Protein AF-A0A2U3LLC7-F1 (afdb_monomer)

Radius of gyration: 14.74 Å; Cα contacts (8 Å, |Δi|>4): 140; chains: 1; bounding box: 32×37×36 Å

Solvent-accessible surface area (backbone atoms only — not comparable to full-atom values): 6829 Å² total; per-residue (Å²): 110,69,70,46,45,78,71,70,49,85,59,72,46,78,38,70,56,60,70,92,51,46,66,63,49,56,49,52,42,61,77,65,76,51,80,86,52,60,76,45,57,43,78,78,50,56,59,27,59,53,49,54,76,74,41,63,68,94,74,55,81,52,50,77,50,68,51,66,69,48,49,50,37,29,50,66,64,38,76,86,54,47,36,39,24,54,74,41,85,89,34,71,85,58,83,74,58,46,76,41,72,83,81,78,77,72,83,83,126

Mean predicted aligned error: 4.76 Å

Structure (mmCIF, N/CA/C/O backbone):
data_AF-A0A2U3LLC7-F1
#
_entry.id   AF-A0A2U3LLC7-F1
#
loop_
_atom_site.group_PDB
_atom_site.id
_atom_site.type_symbol
_atom_site.label_atom_id
_atom_site.label_alt_id
_atom_site.label_comp_id
_atom_site.label_asym_id
_atom_site.label_entity_id
_atom_site.label_seq_id
_atom_site.pdbx_PDB_ins_code
_atom_site.Cartn_x
_atom_site.Cartn_y
_atom_site.Cartn_z
_atom_site.occupancy
_atom_site.B_iso_or_equiv
_atom_site.auth_seq_id
_atom_site.auth_comp_id
_atom_site.auth_asym_id
_atom_site.auth_atom_id
_atom_site.pdbx_PDB_model_num
ATOM 1 N N . MET A 1 1 ? 1.430 -11.655 8.340 1.00 79.44 1 MET A N 1
ATOM 2 C CA . MET A 1 1 ? 0.598 -11.845 7.130 1.00 79.44 1 MET A CA 1
ATOM 3 C C . MET A 1 1 ? -0.279 -13.092 7.211 1.00 79.44 1 MET A C 1
ATOM 5 O O . MET A 1 1 ? -1.480 -12.899 7.216 1.00 79.44 1 MET A O 1
ATOM 9 N N . LYS A 1 2 ? 0.252 -14.320 7.374 1.00 84.75 2 LYS A N 1
ATOM 10 C CA . LYS A 1 2 ? -0.566 -15.559 7.493 1.00 84.75 2 LYS A CA 1
ATOM 11 C C . LYS A 1 2 ? -1.712 -15.450 8.518 1.00 84.75 2 LYS A C 1
ATOM 13 O O . LYS A 1 2 ? -2.866 -15.579 8.148 1.00 84.75 2 LYS A O 1
ATOM 18 N N . ARG A 1 3 ? -1.404 -14.991 9.739 1.00 87.25 3 ARG A N 1
ATOM 19 C CA . ARG A 1 3 ? -2.407 -14.713 10.786 1.00 87.25 3 ARG A CA 1
ATOM 20 C C . ARG A 1 3 ? -3.554 -13.781 10.357 1.00 87.25 3 ARG A C 1
ATOM 22 O O . ARG A 1 3 ? -4.656 -13.945 10.854 1.00 87.25 3 ARG A O 1
ATOM 29 N N . LEU A 1 4 ? -3.309 -12.791 9.490 1.00 88.69 4 LEU A N 1
ATOM 30 C CA . LEU A 1 4 ? -4.376 -11.895 9.013 1.00 88.69 4 LEU A CA 1
ATOM 31 C C . LEU A 1 4 ? -5.325 -12.649 8.074 1.00 88.69 4 LEU A C 1
ATOM 33 O O . LEU A 1 4 ? -6.536 -12.499 8.171 1.00 88.69 4 LEU A O 1
ATOM 37 N N . VAL A 1 5 ? -4.783 -13.515 7.221 1.00 90.50 5 VAL A N 1
ATOM 38 C CA . VAL A 1 5 ? -5.597 -14.377 6.354 1.00 90.50 5 VAL A CA 1
ATOM 39 C C . VAL A 1 5 ? -6.427 -15.351 7.185 1.00 90.50 5 VAL A C 1
ATOM 41 O O . VAL A 1 5 ? -7.624 -15.471 6.951 1.00 90.50 5 VAL A O 1
ATOM 44 N N . ASP A 1 6 ? -5.839 -15.954 8.221 1.00 91.19 6 ASP A N 1
ATOM 45 C CA . ASP A 1 6 ? -6.557 -16.851 9.143 1.00 91.19 6 ASP A CA 1
ATOM 46 C C . ASP A 1 6 ? -7.687 -16.134 9.908 1.00 91.19 6 ASP A C 1
ATOM 48 O O . ASP A 1 6 ? -8.647 -16.758 10.350 1.00 91.19 6 ASP A O 1
ATOM 52 N N . GLN A 1 7 ? -7.587 -14.810 10.056 1.00 93.06 7 GLN A N 1
ATOM 53 C CA . GLN A 1 7 ? -8.620 -13.949 10.640 1.00 93.06 7 GLN A CA 1
ATOM 54 C C . GLN A 1 7 ? -9.689 -13.503 9.626 1.00 93.06 7 GLN A C 1
ATOM 56 O O . GLN A 1 7 ? -10.596 -12.761 9.996 1.00 93.06 7 GLN A O 1
ATOM 61 N N . GLY A 1 8 ? -9.603 -13.945 8.368 1.00 94.06 8 GLY A N 1
ATOM 62 C CA . GLY A 1 8 ? -10.565 -13.639 7.309 1.00 94.06 8 GLY A CA 1
ATOM 63 C C . GLY A 1 8 ? -10.240 -12.394 6.481 1.00 94.06 8 GLY A C 1
ATOM 64 O O . GLY A 1 8 ? -11.055 -11.993 5.651 1.00 94.06 8 GLY A O 1
ATOM 65 N N . TYR A 1 9 ? -9.069 -11.775 6.663 1.00 94.06 9 TYR A N 1
ATOM 66 C CA . TYR A 1 9 ? -8.660 -10.646 5.826 1.00 94.06 9 TYR A CA 1
ATOM 67 C C . TYR A 1 9 ? -8.184 -11.116 4.447 1.00 94.06 9 TYR A C 1
ATOM 69 O O . TYR A 1 9 ? -7.404 -12.060 4.324 1.00 94.06 9 TYR A O 1
ATOM 77 N N . SER A 1 10 ? -8.594 -10.389 3.407 1.00 93.69 10 SER A N 1
ATOM 78 C CA . SER A 1 10 ? -8.015 -10.515 2.066 1.00 93.69 10 SER A CA 1
ATOM 79 C C . SER A 1 10 ? -6.761 -9.649 1.949 1.00 93.69 10 SER A C 1
ATOM 81 O O . SER A 1 10 ? -6.730 -8.528 2.455 1.00 93.69 10 SER A O 1
ATOM 83 N N . LEU A 1 11 ? -5.726 -10.158 1.280 1.00 94.50 11 LEU A N 1
ATOM 84 C CA . LEU A 1 11 ? -4.477 -9.431 1.045 1.00 94.50 11 LEU A CA 1
ATOM 85 C C . LEU A 1 11 ? -4.386 -8.975 -0.410 1.00 94.50 11 LEU A C 1
ATOM 87 O O . LEU A 1 11 ? -4.656 -9.748 -1.325 1.00 94.50 11 LEU A O 1
ATOM 91 N N . VAL A 1 12 ? -3.947 -7.733 -0.609 1.00 96.00 12 VAL A N 1
ATOM 92 C CA . VAL A 1 12 ? -3.633 -7.147 -1.917 1.00 96.00 12 VAL A CA 1
ATOM 93 C C . VAL A 1 12 ? -2.206 -6.612 -1.847 1.00 96.00 12 VAL A C 1
ATOM 95 O O . VAL A 1 12 ? -1.861 -5.869 -0.930 1.00 96.00 12 VAL A O 1
ATOM 98 N N . TYR A 1 13 ? -1.366 -6.990 -2.805 1.00 96.88 13 TYR A N 1
ATOM 99 C CA . TYR A 1 13 ? -0.006 -6.477 -2.928 1.00 96.88 13 TYR A CA 1
ATOM 100 C C . TYR A 1 13 ? -0.010 -5.247 -3.837 1.00 96.88 13 TYR A C 1
ATOM 102 O O . TYR A 1 13 ? -0.326 -5.369 -5.016 1.00 96.88 13 TYR A O 1
ATOM 110 N N . LEU A 1 14 ? 0.363 -4.073 -3.321 1.00 97.19 14 LEU A N 1
ATOM 111 C CA . LEU A 1 14 ? 0.509 -2.846 -4.115 1.00 97.19 14 LEU A CA 1
ATOM 112 C C . LEU A 1 14 ? 1.992 -2.499 -4.280 1.00 97.19 14 LEU A C 1
ATOM 114 O O . LEU A 1 14 ? 2.723 -2.362 -3.295 1.00 97.19 14 LEU A O 1
ATOM 118 N N . THR A 1 15 ? 2.446 -2.326 -5.521 1.00 96.75 15 THR A N 1
ATOM 119 C CA . THR A 1 15 ? 3.857 -2.062 -5.829 1.00 96.75 15 THR A CA 1
ATOM 120 C C . THR A 1 15 ? 4.039 -0.936 -6.839 1.00 96.75 15 THR A C 1
ATOM 122 O O . THR A 1 15 ? 3.319 -0.860 -7.827 1.00 96.75 15 THR A O 1
ATOM 125 N N . ALA A 1 16 ? 5.045 -0.085 -6.623 1.00 96.06 16 ALA A N 1
ATOM 126 C CA . ALA A 1 16 ? 5.463 0.927 -7.596 1.00 96.06 16 ALA A CA 1
ATOM 127 C C . ALA A 1 16 ? 6.331 0.344 -8.728 1.00 96.06 16 ALA A C 1
ATOM 129 O O . ALA A 1 16 ? 6.687 1.049 -9.670 1.00 96.06 16 ALA A O 1
ATOM 130 N N . ARG A 1 17 ? 6.701 -0.942 -8.641 1.00 95.50 17 ARG A N 1
ATOM 131 C CA . ARG A 1 17 ? 7.478 -1.615 -9.686 1.00 95.50 17 ARG A CA 1
ATOM 132 C C . ARG A 1 17 ? 6.695 -1.636 -11.004 1.00 95.50 17 ARG A C 1
ATOM 134 O O . ARG A 1 17 ? 5.477 -1.808 -10.971 1.00 95.50 17 ARG A O 1
ATOM 141 N N . PRO A 1 18 ? 7.367 -1.529 -12.161 1.00 95.56 18 PRO A N 1
ATOM 142 C CA . PRO A 1 18 ? 6.687 -1.559 -13.451 1.00 95.56 18 PRO A CA 1
ATOM 143 C C . PRO A 1 18 ? 6.011 -2.912 -13.699 1.00 95.56 18 PRO A C 1
ATOM 145 O O . PRO A 1 18 ? 6.467 -3.948 -13.216 1.00 95.56 18 PRO A O 1
ATOM 148 N N . GLU A 1 19 ? 4.943 -2.910 -14.491 1.00 95.88 19 GLU A N 1
ATOM 149 C CA . GLU A 1 19 ? 4.20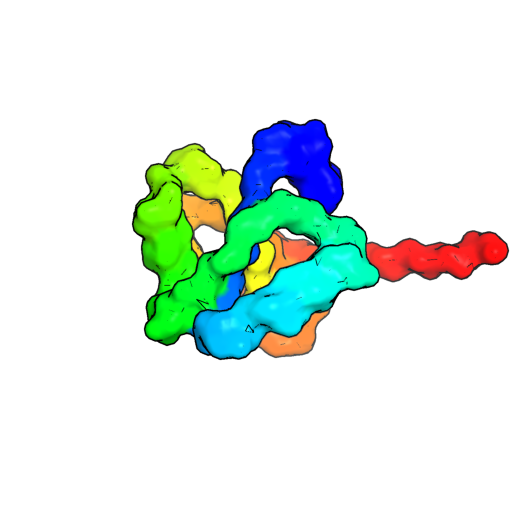0 -4.120 -14.878 1.00 95.88 19 GLU A CA 1
ATOM 150 C C . GLU A 1 19 ? 5.101 -5.191 -15.526 1.00 95.88 19 GLU A C 1
ATOM 152 O O . GLU A 1 19 ? 4.879 -6.389 -15.360 1.00 95.88 19 GLU A O 1
ATOM 157 N N . SER A 1 20 ? 6.181 -4.775 -16.199 1.00 96.56 20 SER A N 1
ATOM 158 C CA . SER A 1 20 ? 7.146 -5.672 -16.849 1.00 96.56 20 SER A CA 1
ATOM 159 C C . SER A 1 20 ? 7.836 -6.659 -15.902 1.00 96.56 20 SER A C 1
ATOM 161 O O . SER A 1 20 ? 8.348 -7.674 -16.365 1.00 96.56 20 SER A O 1
ATOM 163 N N . VAL A 1 21 ? 7.843 -6.407 -14.586 1.00 96.31 21 VAL A N 1
ATOM 164 C CA . VAL A 1 21 ? 8.409 -7.328 -13.582 1.00 96.31 21 VAL A CA 1
ATOM 165 C C . VAL A 1 21 ? 7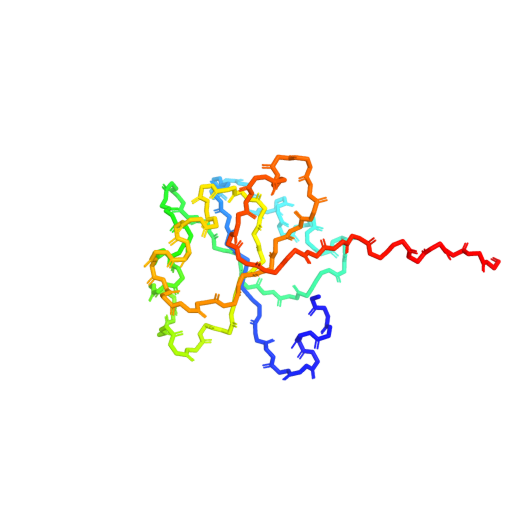.344 -8.141 -12.840 1.00 96.31 21 VAL A C 1
ATOM 167 O O . VAL A 1 21 ? 7.618 -8.703 -11.774 1.00 96.31 21 VAL A O 1
ATOM 170 N N . ARG A 1 22 ? 6.117 -8.213 -13.365 1.00 95.69 22 ARG A N 1
ATOM 171 C CA . ARG A 1 22 ? 5.030 -8.992 -12.762 1.00 95.69 22 ARG A CA 1
ATOM 172 C C . ARG A 1 22 ? 5.414 -10.452 -12.547 1.00 95.69 22 ARG A C 1
ATOM 174 O O . ARG A 1 22 ? 5.253 -10.957 -11.439 1.00 95.69 22 ARG A O 1
ATOM 181 N N . GLU A 1 23 ? 5.914 -11.128 -13.579 1.00 96.44 23 GLU A N 1
ATOM 182 C CA . GLU A 1 23 ? 6.163 -12.575 -13.526 1.00 96.44 23 GLU A CA 1
ATOM 183 C C . GLU A 1 23 ? 7.196 -12.935 -12.455 1.00 96.44 23 GLU A C 1
ATOM 185 O O . GLU A 1 23 ? 6.916 -13.764 -11.589 1.00 96.44 23 GLU A O 1
ATOM 190 N N . VAL A 1 24 ? 8.329 -12.223 -12.429 1.00 96.19 24 VAL A N 1
ATOM 191 C CA . VAL A 1 24 ? 9.364 -12.408 -11.399 1.00 96.19 24 VAL A CA 1
ATOM 192 C C . VAL A 1 24 ? 8.855 -12.053 -9.997 1.00 96.19 24 VAL A C 1
ATOM 194 O O . VAL A 1 24 ? 9.223 -12.699 -9.019 1.00 96.19 24 VAL A O 1
ATOM 197 N N . THR A 1 25 ? 7.955 -11.072 -9.870 1.00 95.19 25 THR A N 1
ATOM 198 C CA . THR A 1 25 ? 7.329 -10.736 -8.580 1.00 95.19 25 THR A CA 1
ATOM 199 C C . THR A 1 25 ? 6.436 -11.880 -8.095 1.00 95.19 25 THR A C 1
ATOM 201 O O . THR A 1 25 ? 6.528 -12.284 -6.937 1.00 95.19 25 THR A O 1
ATOM 204 N N . LEU A 1 26 ? 5.606 -12.447 -8.976 1.00 94.44 26 LEU A N 1
ATOM 205 C CA . LEU A 1 26 ? 4.733 -13.581 -8.658 1.00 94.44 26 LEU A CA 1
ATOM 206 C C . LEU A 1 26 ? 5.519 -14.859 -8.349 1.00 94.44 26 LEU A C 1
ATOM 208 O O . LEU A 1 26 ? 5.102 -15.653 -7.509 1.00 94.44 26 LEU A O 1
ATOM 212 N N . GLU A 1 27 ? 6.636 -15.095 -9.032 1.00 94.62 27 GLU A N 1
ATOM 213 C CA . GLU A 1 27 ? 7.557 -16.187 -8.711 1.00 94.62 27 GLU A CA 1
ATOM 214 C C . GLU A 1 27 ? 8.180 -16.004 -7.325 1.00 94.62 27 GLU A C 1
ATOM 216 O O . GLU A 1 27 ? 8.113 -16.915 -6.500 1.00 94.62 27 GLU A O 1
ATOM 221 N N . TRP A 1 28 ? 8.696 -14.809 -7.028 1.00 95.44 28 TRP A N 1
ATOM 222 C CA . TRP A 1 28 ? 9.305 -14.515 -5.734 1.00 95.44 28 TRP A CA 1
ATOM 223 C C . TRP A 1 28 ? 8.316 -14.682 -4.572 1.00 95.44 28 TRP A C 1
ATOM 225 O O . TRP A 1 28 ? 8.662 -15.305 -3.570 1.00 95.44 28 TRP A O 1
ATOM 235 N N . LEU A 1 29 ? 7.074 -14.192 -4.714 1.00 93.62 29 LEU A N 1
ATOM 236 C CA . LEU A 1 29 ? 6.024 -14.353 -3.697 1.00 93.62 29 LEU A CA 1
ATOM 237 C C . LEU A 1 29 ? 5.721 -15.834 -3.419 1.00 93.62 29 LEU A C 1
ATOM 239 O O . LEU A 1 29 ? 5.629 -16.232 -2.257 1.00 93.62 29 LEU A O 1
ATOM 243 N N . ARG A 1 30 ? 5.609 -16.651 -4.478 1.00 91.62 30 ARG A N 1
ATOM 244 C CA . ARG A 1 30 ? 5.373 -18.100 -4.366 1.00 91.62 30 ARG A CA 1
ATOM 245 C C . ARG A 1 30 ? 6.534 -18.820 -3.687 1.00 91.62 30 ARG A C 1
ATOM 247 O O . ARG A 1 30 ? 6.295 -19.669 -2.840 1.00 91.62 30 ARG A O 1
ATOM 254 N N . ALA A 1 31 ? 7.772 -18.462 -4.021 1.00 94.94 31 ALA A N 1
ATOM 255 C CA . ALA A 1 31 ? 8.967 -19.091 -3.459 1.00 94.94 31 ALA A CA 1
ATOM 256 C C . ALA A 1 31 ? 9.169 -18.826 -1.952 1.00 94.94 31 ALA A C 1
ATOM 258 O O . ALA A 1 31 ? 9.942 -19.534 -1.316 1.00 94.94 31 ALA A O 1
ATOM 259 N N . HIS A 1 32 ? 8.494 -17.820 -1.381 1.00 92.88 32 HIS A N 1
ATOM 260 C CA . HIS A 1 32 ? 8.636 -17.419 0.027 1.00 92.88 32 HIS A CA 1
ATOM 261 C C . HIS A 1 32 ? 7.402 -17.742 0.887 1.00 92.88 32 HIS A C 1
ATOM 263 O O . HIS A 1 32 ? 7.248 -17.176 1.972 1.00 92.88 32 HIS A O 1
ATOM 269 N N . ASP A 1 33 ? 6.506 -18.617 0.415 1.00 87.94 33 ASP A N 1
ATOM 270 C CA . ASP A 1 33 ? 5.279 -19.024 1.120 1.00 87.94 33 ASP A CA 1
ATOM 271 C C . ASP A 1 33 ? 4.443 -17.840 1.637 1.00 87.94 33 ASP A C 1
ATOM 273 O O . ASP A 1 33 ? 3.843 -17.882 2.725 1.00 87.94 33 ASP A O 1
ATOM 277 N N . LEU A 1 34 ? 4.436 -16.747 0.871 1.00 90.81 34 LEU A N 1
ATOM 278 C CA . LEU A 1 34 ? 3.602 -15.593 1.158 1.00 90.81 34 LEU A CA 1
ATOM 279 C C . LEU A 1 34 ? 2.159 -15.885 0.730 1.00 90.81 34 LEU A C 1
ATOM 281 O O . LEU A 1 34 ? 1.945 -16.609 -0.244 1.00 90.81 34 LEU A O 1
ATOM 285 N N . PRO A 1 35 ? 1.153 -15.362 1.455 1.00 90.50 35 PRO A N 1
ATOM 286 C CA . PRO A 1 35 ? -0.234 -15.610 1.095 1.00 90.50 35 PRO A CA 1
ATOM 287 C C . PRO A 1 35 ? -0.562 -15.195 -0.340 1.00 90.50 35 PRO A C 1
ATOM 289 O O . PRO A 1 35 ? -0.064 -14.194 -0.844 1.00 90.50 35 PRO A O 1
ATOM 292 N N . VAL A 1 36 ? -1.446 -15.947 -0.987 1.00 87.69 36 VAL A N 1
ATOM 293 C CA . VAL A 1 36 ? -1.909 -15.601 -2.332 1.00 87.69 36 VAL A CA 1
ATOM 294 C C . VAL A 1 36 ? -2.769 -14.340 -2.268 1.00 87.69 36 VAL A C 1
ATOM 296 O O . VAL A 1 36 ? -3.663 -14.226 -1.432 1.00 87.69 36 VAL A O 1
ATOM 299 N N . GLY A 1 37 ? -2.512 -13.409 -3.182 1.00 91.50 37 GLY A N 1
ATOM 300 C CA . GLY A 1 37 ? -3.300 -12.199 -3.363 1.00 91.50 37 GLY A CA 1
ATOM 301 C C . GLY A 1 37 ? -2.981 -11.535 -4.704 1.00 91.50 37 GLY A C 1
ATOM 302 O O . GLY A 1 37 ? -1.926 -11.808 -5.286 1.00 91.50 37 GLY A O 1
ATOM 303 N N . PRO A 1 38 ? -3.876 -10.682 -5.227 1.00 94.94 38 PRO A N 1
ATOM 304 C CA . PRO A 1 38 ? -3.597 -9.899 -6.424 1.00 94.94 38 PRO A CA 1
ATOM 305 C C . PRO A 1 38 ? -2.381 -8.986 -6.221 1.00 94.94 38 PRO A C 1
ATOM 307 O O . PRO A 1 38 ? -2.192 -8.411 -5.149 1.00 94.94 38 PRO A O 1
ATOM 310 N N . VAL A 1 39 ? -1.577 -8.836 -7.277 1.00 96.88 39 VAL A N 1
ATOM 311 C CA . VAL A 1 39 ? -0.455 -7.888 -7.335 1.00 96.88 39 VAL A CA 1
ATOM 312 C C . VAL A 1 39 ? -0.830 -6.743 -8.265 1.00 96.88 39 VAL A C 1
ATOM 314 O O . VAL A 1 39 ? -0.973 -6.938 -9.473 1.00 96.88 39 VAL A O 1
ATOM 317 N N . ILE A 1 40 ? -0.990 -5.552 -7.707 1.00 97.25 40 ILE A N 1
ATOM 318 C CA . ILE A 1 40 ? -1.371 -4.335 -8.415 1.00 97.25 40 ILE A CA 1
ATOM 319 C C . ILE A 1 40 ? -0.136 -3.448 -8.559 1.00 97.25 40 ILE A C 1
ATOM 321 O O . ILE A 1 40 ? 0.515 -3.094 -7.573 1.00 97.25 40 ILE A O 1
ATOM 325 N N . HIS A 1 41 ? 0.190 -3.098 -9.799 1.00 97.06 41 HIS A N 1
ATOM 326 C CA . HIS A 1 41 ? 1.291 -2.200 -10.124 1.00 97.06 41 HIS A CA 1
ATOM 327 C C . HIS A 1 41 ? 0.737 -0.779 -10.244 1.00 97.06 41 HIS A C 1
ATOM 329 O O . HIS A 1 41 ? -0.195 -0.539 -11.012 1.00 97.06 41 HIS A O 1
ATOM 335 N N . THR A 1 42 ? 1.270 0.169 -9.471 1.00 95.62 42 THR A N 1
ATOM 336 C CA . THR A 1 42 ? 0.669 1.508 -9.357 1.00 95.62 42 THR A CA 1
ATOM 337 C C . THR A 1 42 ? 0.962 2.422 -10.541 1.00 95.62 42 THR A C 1
ATOM 339 O O . THR A 1 42 ? 0.308 3.454 -10.683 1.00 95.62 42 THR A O 1
ATOM 342 N N . ASN A 1 43 ? 1.934 2.063 -11.388 1.00 90.44 43 ASN A N 1
ATOM 343 C CA . ASN A 1 43 ? 2.357 2.848 -12.551 1.00 90.44 43 ASN A CA 1
ATOM 344 C C . ASN A 1 43 ? 2.663 4.319 -12.205 1.00 90.44 43 ASN A C 1
ATOM 346 O O . ASN A 1 43 ? 2.319 5.230 -12.952 1.00 90.44 43 ASN A O 1
ATOM 350 N N . GLY A 1 44 ? 3.301 4.544 -11.050 1.00 90.56 44 GLY A N 1
ATOM 351 C CA . GLY A 1 44 ? 3.724 5.869 -10.584 1.00 90.56 44 GLY A CA 1
ATOM 352 C C . GLY A 1 44 ? 2.703 6.618 -9.725 1.00 90.56 44 GLY A C 1
ATOM 353 O O . GLY A 1 44 ? 3.020 7.696 -9.232 1.00 90.56 44 GLY A O 1
ATOM 354 N N . ARG A 1 45 ? 1.507 6.060 -9.507 1.00 94.81 45 ARG A N 1
ATOM 355 C CA . ARG A 1 45 ? 0.530 6.610 -8.555 1.00 94.81 45 ARG A CA 1
ATOM 356 C C . ARG A 1 45 ? 0.884 6.240 -7.113 1.00 94.81 45 ARG A C 1
ATOM 358 O O . ARG A 1 45 ? 1.445 5.166 -6.874 1.00 94.81 45 ARG A O 1
ATOM 365 N N . LEU A 1 46 ? 0.494 7.101 -6.171 1.00 96.50 46 LEU A N 1
ATOM 366 C CA . LEU A 1 46 ? 0.561 6.818 -4.736 1.00 96.50 46 LEU A CA 1
ATOM 367 C C . LEU A 1 46 ? -0.324 5.619 -4.388 1.00 96.50 46 LEU A C 1
ATOM 369 O O . LEU A 1 46 ? -1.452 5.493 -4.875 1.00 96.50 46 LEU A O 1
ATOM 373 N N . LYS A 1 47 ? 0.163 4.737 -3.515 1.00 97.75 47 LYS A N 1
ATOM 374 C CA . LYS A 1 47 ? -0.566 3.517 -3.152 1.00 97.75 47 LYS A CA 1
ATOM 375 C C . LYS A 1 47 ? -1.837 3.806 -2.355 1.00 97.75 47 LYS A C 1
ATOM 377 O O . LYS A 1 47 ? -2.813 3.082 -2.522 1.00 97.75 47 LYS A O 1
ATOM 382 N N . GLY A 1 48 ? -1.846 4.865 -1.540 1.00 96.38 48 GLY A N 1
ATOM 383 C CA . GLY A 1 48 ? -3.031 5.299 -0.790 1.00 96.38 48 GLY A CA 1
ATOM 384 C C . GLY A 1 48 ? -4.219 5.629 -1.694 1.00 96.38 48 GLY A C 1
ATOM 385 O O . GLY A 1 48 ? -5.318 5.132 -1.470 1.00 96.38 48 GLY A O 1
ATOM 386 N N . GLU A 1 49 ? -3.980 6.390 -2.763 1.00 96.06 49 GLU A N 1
ATOM 387 C CA . GLU A 1 49 ? -4.997 6.695 -3.776 1.00 96.06 49 GLU A CA 1
ATOM 388 C C . GLU A 1 49 ? -5.425 5.437 -4.538 1.00 96.06 49 GLU A C 1
ATOM 390 O O . GLU A 1 49 ? -6.613 5.191 -4.718 1.00 96.06 49 GLU A O 1
ATOM 395 N N . MET A 1 50 ? -4.460 4.606 -4.950 1.00 96.75 50 MET A N 1
ATOM 396 C CA . MET A 1 50 ? -4.750 3.355 -5.656 1.00 96.75 50 MET A CA 1
ATOM 397 C C . MET A 1 50 ? -5.614 2.406 -4.812 1.00 96.75 50 MET A C 1
ATOM 399 O O . MET A 1 50 ? -6.468 1.711 -5.350 1.00 96.75 50 MET A O 1
ATOM 403 N N . ALA A 1 51 ? -5.419 2.368 -3.493 1.00 96.44 51 ALA A N 1
ATOM 404 C CA . ALA A 1 51 ? -6.210 1.519 -2.610 1.00 96.44 51 ALA A CA 1
ATOM 405 C C . ALA A 1 51 ? -7.702 1.902 -2.610 1.00 96.44 51 ALA A C 1
ATOM 407 O O . ALA A 1 51 ? -8.549 1.009 -2.596 1.00 96.44 51 ALA A O 1
ATOM 408 N N . LEU A 1 52 ? -8.017 3.199 -2.696 1.00 96.19 52 LEU A N 1
ATOM 409 C CA . LEU A 1 52 ? -9.394 3.702 -2.771 1.00 96.19 52 LEU A CA 1
ATOM 410 C C . LEU A 1 52 ? -10.089 3.379 -4.101 1.00 96.19 52 LEU A C 1
ATOM 412 O O . LEU A 1 52 ? -11.308 3.224 -4.126 1.00 96.19 52 LEU A O 1
ATOM 416 N N . ASP A 1 53 ? -9.332 3.230 -5.190 1.00 95.06 53 ASP A N 1
ATOM 417 C CA . ASP A 1 53 ? -9.883 2.789 -6.480 1.00 95.06 53 ASP A CA 1
ATOM 418 C C . ASP A 1 53 ? -10.235 1.293 -6.481 1.00 95.06 53 ASP A C 1
ATOM 420 O O . ASP A 1 53 ? -11.090 0.847 -7.249 1.00 95.06 53 ASP A O 1
ATOM 424 N N . LEU A 1 54 ? -9.561 0.499 -5.643 1.00 93.31 54 LEU A N 1
ATOM 425 C CA . LEU A 1 54 ? -9.760 -0.949 -5.567 1.00 93.31 54 LEU A CA 1
ATOM 426 C C . LEU A 1 54 ? -10.950 -1.325 -4.683 1.00 93.31 54 LEU A C 1
ATOM 428 O O . LEU A 1 54 ? -11.629 -2.315 -4.960 1.00 93.31 54 LEU A O 1
ATOM 432 N N . VAL A 1 55 ? -11.179 -0.583 -3.598 1.00 94.06 55 VAL A N 1
ATOM 433 C CA . VAL A 1 55 ? -12.236 -0.879 -2.629 1.00 94.06 55 VAL A CA 1
ATOM 434 C C . VAL A 1 55 ? -12.610 0.365 -1.817 1.00 94.06 55 VAL A C 1
ATOM 436 O O . VAL A 1 55 ? -11.798 1.263 -1.613 1.00 94.06 55 VAL A O 1
ATOM 439 N N . HIS A 1 56 ? -13.846 0.407 -1.312 1.00 94.06 56 HIS A N 1
ATOM 440 C CA . HIS A 1 56 ? -14.300 1.469 -0.414 1.00 94.06 56 HIS A CA 1
ATOM 441 C C . HIS A 1 56 ? -13.419 1.569 0.846 1.00 94.06 56 HIS A C 1
ATOM 443 O O . HIS A 1 56 ? -13.052 0.545 1.425 1.00 94.06 56 HIS A O 1
ATOM 449 N N . ALA A 1 57 ? -13.145 2.793 1.312 1.00 92.25 57 ALA A N 1
ATOM 450 C CA . ALA A 1 57 ? -12.247 3.065 2.440 1.00 92.25 57 ALA A CA 1
ATOM 451 C C . ALA A 1 57 ? -12.587 2.258 3.708 1.00 92.25 57 ALA A C 1
ATOM 453 O O . ALA A 1 57 ? -11.696 1.687 4.329 1.00 92.25 57 ALA A O 1
ATOM 454 N N . ASP A 1 58 ? -13.877 2.133 4.041 1.00 93.38 58 ASP A N 1
ATOM 455 C CA . ASP A 1 58 ? -14.358 1.387 5.221 1.00 93.38 58 ASP A CA 1
ATOM 456 C C . ASP A 1 58 ? -14.014 -0.113 5.208 1.00 93.38 58 ASP A C 1
ATOM 458 O O . ASP A 1 58 ? -14.118 -0.791 6.229 1.00 93.38 58 ASP A O 1
ATOM 462 N N . TRP A 1 59 ? -13.616 -0.650 4.054 1.00 95.56 59 TRP A N 1
ATOM 463 C CA . TRP A 1 59 ? -13.228 -2.051 3.882 1.00 95.56 59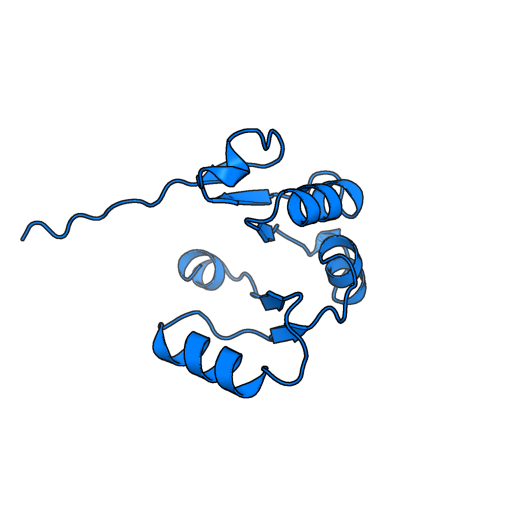 TRP A CA 1
ATOM 464 C C . TRP A 1 59 ? -11.704 -2.233 3.914 1.00 95.56 59 TRP A C 1
ATOM 466 O O . TRP A 1 59 ? -11.210 -3.362 3.907 1.00 95.56 59 TRP A O 1
ATOM 476 N N . ILE A 1 60 ? -10.942 -1.137 3.980 1.00 96.62 60 ILE A N 1
ATOM 477 C CA . ILE A 1 60 ? -9.486 -1.156 4.084 1.00 96.62 60 ILE A CA 1
ATOM 478 C C . ILE A 1 60 ? -9.111 -1.267 5.560 1.00 96.62 60 ILE A C 1
ATOM 480 O O . ILE A 1 60 ? -9.070 -0.292 6.304 1.00 96.62 60 ILE A O 1
ATOM 484 N N . ALA A 1 61 ? -8.792 -2.487 5.987 1.00 96.12 61 ALA A N 1
ATOM 485 C CA . ALA A 1 61 ? -8.405 -2.753 7.372 1.00 96.12 61 ALA A CA 1
ATOM 486 C C . ALA A 1 61 ? -7.065 -2.104 7.775 1.00 96.12 61 ALA A C 1
ATOM 488 O O . ALA A 1 61 ? -6.808 -1.900 8.964 1.00 96.12 61 ALA A O 1
ATOM 489 N N . GLY A 1 62 ? -6.189 -1.827 6.807 1.00 96.94 62 GLY A N 1
ATOM 490 C CA . GLY A 1 62 ? -4.870 -1.249 7.036 1.00 96.94 62 GLY A CA 1
ATOM 491 C C . GLY A 1 62 ? -3.887 -1.511 5.898 1.00 96.94 62 GLY A C 1
ATOM 492 O O . GLY A 1 62 ? -4.221 -2.169 4.915 1.00 96.94 62 GLY A O 1
ATOM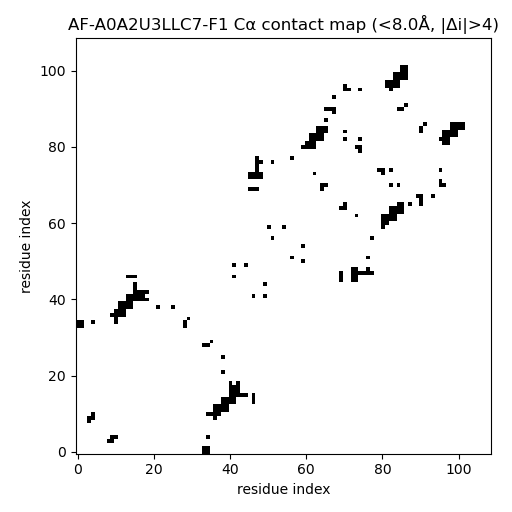 493 N N . ALA A 1 63 ? -2.657 -1.029 6.066 1.00 97.38 63 ALA A N 1
ATOM 494 C CA . ALA A 1 63 ? -1.548 -1.250 5.142 1.00 97.38 63 ALA A CA 1
ATOM 495 C C . ALA A 1 63 ? -0.252 -1.585 5.899 1.00 97.38 63 ALA A C 1
ATOM 497 O O . ALA A 1 63 ? -0.046 -1.147 7.033 1.00 97.38 63 ALA A O 1
ATOM 498 N N . ILE A 1 64 ? 0.619 -2.369 5.260 1.00 96.44 64 ILE A N 1
ATOM 499 C CA . ILE A 1 64 ? 2.004 -2.589 5.692 1.00 96.44 64 ILE A CA 1
ATOM 500 C C . ILE A 1 64 ? 2.886 -1.891 4.663 1.00 96.44 64 ILE A C 1
ATOM 502 O O . ILE A 1 64 ? 2.830 -2.254 3.490 1.00 96.44 64 ILE A O 1
ATOM 506 N N . GLU A 1 65 ? 3.659 -0.897 5.083 1.00 97.25 65 GLU A N 1
ATOM 507 C CA . GLU A 1 65 ? 4.428 -0.051 4.168 1.00 97.25 65 GLU A CA 1
ATOM 508 C C . GLU A 1 65 ? 5.733 0.397 4.822 1.00 97.25 65 GLU A C 1
ATOM 510 O O . GLU A 1 65 ? 5.750 0.733 6.006 1.00 97.25 65 GLU A O 1
ATOM 515 N N . ASP A 1 66 ? 6.817 0.385 4.048 1.00 95.88 66 ASP A N 1
ATOM 516 C CA . ASP A 1 6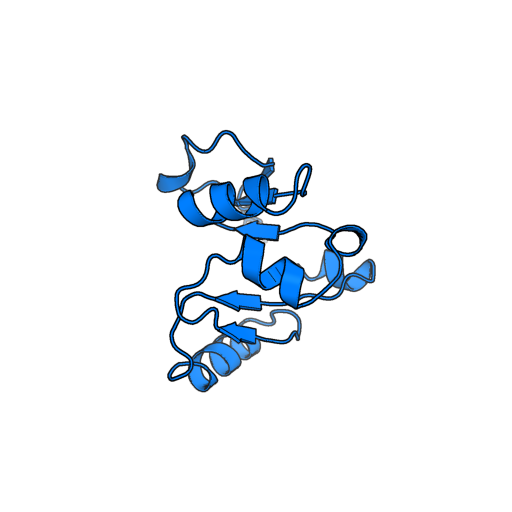6 ? 8.149 0.781 4.497 1.00 95.88 66 ASP A CA 1
ATOM 517 C C . ASP A 1 66 ? 8.614 2.119 3.923 1.00 95.88 66 ASP A C 1
ATOM 519 O O . ASP A 1 66 ? 9.507 2.718 4.500 1.00 95.88 66 ASP A O 1
ATOM 523 N N . SER A 1 67 ? 8.031 2.620 2.833 1.00 95.94 67 SER A N 1
ATOM 524 C CA . SER A 1 67 ? 8.441 3.906 2.266 1.00 95.94 67 SER A CA 1
ATOM 525 C C . SER A 1 67 ? 7.797 5.083 3.017 1.00 95.94 67 SER A C 1
ATOM 527 O O . SER A 1 67 ? 6.568 5.200 2.991 1.00 95.94 67 SER A O 1
ATOM 529 N N . PRO A 1 68 ? 8.567 6.027 3.607 1.00 95.88 68 PRO A N 1
ATOM 530 C CA . PRO A 1 68 ? 8.012 7.198 4.302 1.00 95.88 68 PRO A CA 1
ATOM 531 C C . PRO A 1 68 ? 7.039 8.024 3.453 1.00 95.88 68 PRO A C 1
ATOM 533 O O . PRO A 1 68 ? 6.033 8.524 3.957 1.00 95.88 68 PRO A O 1
ATOM 536 N N . HIS A 1 69 ? 7.320 8.136 2.152 1.00 95.88 69 HIS A N 1
ATOM 537 C CA . HIS A 1 69 ? 6.467 8.842 1.199 1.00 95.88 69 HIS A CA 1
ATOM 538 C C . HIS A 1 69 ? 5.118 8.133 1.000 1.00 95.88 69 HIS A C 1
ATOM 540 O O . HIS A 1 69 ? 4.073 8.777 1.032 1.00 95.88 69 HIS A O 1
ATOM 546 N N . GLU A 1 70 ? 5.118 6.804 0.870 1.00 97.69 70 GLU A N 1
ATOM 547 C CA . GLU A 1 70 ? 3.880 6.024 0.738 1.00 97.69 70 GLU A CA 1
ATOM 548 C C . GLU A 1 70 ? 3.098 5.970 2.057 1.00 97.69 70 GLU A C 1
ATOM 550 O O . GLU A 1 70 ? 1.873 6.052 2.048 1.00 97.69 70 GLU A O 1
ATOM 555 N N . ILE A 1 71 ? 3.783 5.905 3.204 1.00 97.75 71 ILE A N 1
ATOM 556 C CA . ILE A 1 71 ? 3.161 5.975 4.537 1.00 97.75 71 ILE A CA 1
ATOM 557 C C . ILE A 1 71 ? 2.394 7.292 4.701 1.00 97.75 71 ILE A C 1
ATOM 559 O O . ILE A 1 71 ? 1.260 7.295 5.189 1.00 97.75 71 ILE A O 1
ATOM 563 N N . ALA A 1 72 ? 2.989 8.411 4.276 1.00 96.38 72 ALA A N 1
ATOM 564 C CA . ALA A 1 72 ? 2.307 9.700 4.251 1.00 96.38 72 ALA A CA 1
ATOM 565 C C . ALA A 1 72 ? 1.102 9.679 3.296 1.00 96.38 72 ALA A C 1
ATOM 567 O O . ALA A 1 72 ? 0.010 10.062 3.713 1.00 96.38 72 ALA A O 1
ATOM 568 N N . GLY A 1 73 ? 1.274 9.153 2.077 1.00 96.56 73 GLY A N 1
ATOM 569 C CA . GLY A 1 73 ? 0.206 9.048 1.079 1.00 96.56 73 GLY A CA 1
ATOM 570 C C . GLY A 1 73 ? -0.993 8.213 1.543 1.00 96.56 73 GLY A C 1
ATOM 571 O O . GLY A 1 73 ? -2.136 8.620 1.358 1.00 96.56 73 GLY A O 1
ATOM 572 N N . TYR A 1 74 ? -0.767 7.081 2.215 1.00 97.81 74 TYR A N 1
ATOM 573 C CA . TYR A 1 74 ? -1.846 6.301 2.831 1.00 97.81 74 TYR A CA 1
ATOM 574 C C . TYR A 1 74 ? -2.571 7.078 3.931 1.00 97.81 74 TYR A C 1
ATOM 576 O O . TYR A 1 74 ? -3.798 7.065 3.977 1.00 97.81 74 TYR A O 1
ATOM 584 N N . ALA A 1 75 ? -1.829 7.736 4.825 1.00 96.38 75 ALA A N 1
ATOM 585 C CA . ALA A 1 75 ? -2.421 8.463 5.945 1.00 96.38 75 ALA A CA 1
ATOM 586 C C . ALA A 1 75 ? -3.220 9.701 5.507 1.00 96.38 75 ALA A C 1
ATOM 588 O O . ALA A 1 75 ? -4.146 10.102 6.211 1.00 96.38 75 ALA A O 1
ATOM 589 N N . GLU A 1 76 ? -2.842 10.314 4.385 1.00 96.50 76 GLU A N 1
ATOM 590 C CA . GLU A 1 76 ? -3.577 11.414 3.762 1.00 96.50 76 GLU A CA 1
ATOM 591 C C . GLU A 1 76 ? -4.830 10.914 3.034 1.00 96.50 76 GLU A C 1
ATOM 593 O O . GLU A 1 76 ? -5.917 11.437 3.272 1.00 96.50 76 GLU A O 1
ATOM 598 N N . ALA A 1 77 ? -4.699 9.872 2.206 1.00 96.44 77 ALA A N 1
ATOM 599 C CA . ALA A 1 77 ? -5.811 9.333 1.425 1.00 96.44 77 ALA A CA 1
ATOM 600 C C . ALA A 1 77 ? -6.883 8.660 2.298 1.00 96.44 77 ALA A C 1
ATOM 602 O O . ALA A 1 77 ? -8.073 8.754 2.004 1.00 96.44 77 ALA A O 1
ATOM 603 N N . ILE A 1 78 ? -6.477 7.975 3.372 1.00 96.81 78 ILE A N 1
ATOM 604 C CA . ILE A 1 78 ? -7.367 7.168 4.214 1.00 96.81 78 ILE A CA 1
ATOM 605 C C . ILE A 1 78 ? -7.188 7.595 5.680 1.00 96.81 78 ILE A C 1
ATOM 607 O O . ILE A 1 78 ? -6.419 6.98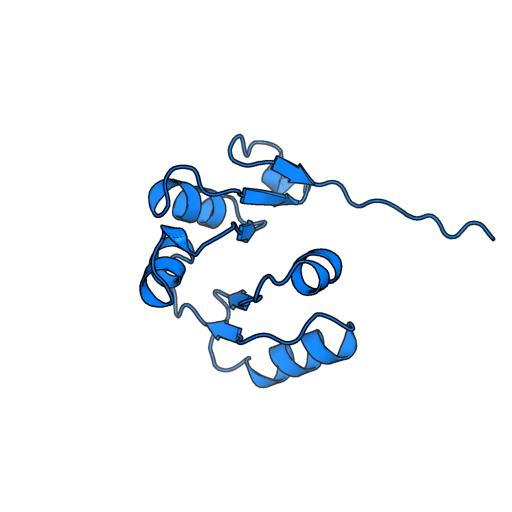0 6.427 1.00 96.81 78 ILE A O 1
ATOM 611 N N . PRO A 1 79 ? -7.877 8.662 6.130 1.00 94.56 79 PRO A N 1
ATOM 612 C CA . PRO A 1 79 ? -7.763 9.145 7.501 1.00 94.56 79 PRO A CA 1
ATOM 613 C C . PRO A 1 79 ? -8.080 8.054 8.530 1.00 94.56 79 PRO A C 1
ATOM 615 O O . PRO A 1 79 ? -9.128 7.417 8.486 1.00 94.56 79 PRO A O 1
ATOM 618 N N . GLY A 1 80 ? -7.169 7.846 9.482 1.00 94.19 80 GLY A N 1
ATOM 619 C CA . GLY A 1 80 ? -7.326 6.829 10.528 1.00 94.19 80 GLY A CA 1
ATOM 620 C C . GLY A 1 80 ? -6.944 5.406 10.109 1.00 94.19 80 GLY A C 1
ATOM 621 O O . GLY A 1 80 ? -7.100 4.489 10.916 1.00 94.19 80 GLY A O 1
ATOM 622 N N . ILE A 1 81 ? -6.407 5.208 8.898 1.00 96.81 81 ILE A N 1
ATOM 623 C CA . ILE A 1 81 ? -5.902 3.904 8.460 1.00 96.81 81 ILE A CA 1
ATOM 624 C C . ILE A 1 81 ? -4.892 3.324 9.454 1.00 96.81 81 ILE A C 1
ATOM 626 O O . ILE A 1 81 ? -3.977 3.996 9.943 1.00 96.81 81 ILE A O 1
ATOM 630 N N . ARG A 1 82 ? -5.020 2.023 9.716 1.00 96.75 82 ARG A N 1
ATOM 631 C CA . ARG A 1 82 ? -4.016 1.280 10.469 1.00 96.75 82 ARG A CA 1
ATOM 632 C C . ARG A 1 82 ? -2.794 1.015 9.589 1.00 96.75 82 ARG A C 1
ATOM 634 O O . ARG A 1 82 ? -2.806 0.107 8.763 1.00 96.75 82 ARG A O 1
ATOM 641 N N . LEU A 1 83 ? -1.728 1.775 9.805 1.00 97.56 83 LEU A N 1
ATOM 642 C CA . LEU A 1 83 ? -0.430 1.562 9.161 1.00 97.56 83 LEU A CA 1
ATOM 643 C C . LEU A 1 83 ? 0.483 0.740 10.066 1.00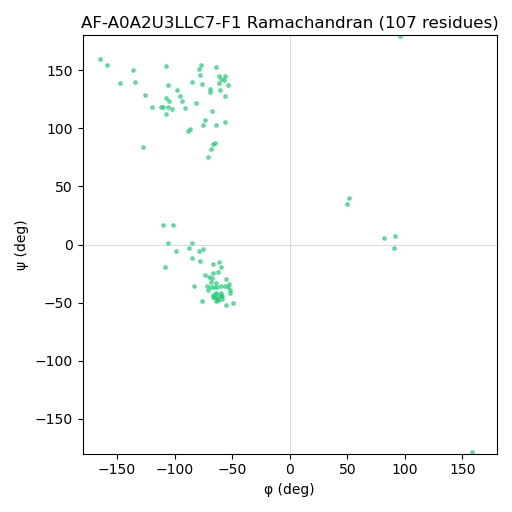 97.56 83 LEU A C 1
ATOM 645 O O . LEU A 1 83 ? 0.659 1.082 11.233 1.00 97.56 83 LEU A O 1
ATOM 649 N N . LEU A 1 84 ? 1.055 -0.337 9.535 1.00 96.69 84 LEU A N 1
ATOM 650 C CA . LEU A 1 84 ? 2.130 -1.093 10.172 1.00 96.69 84 LEU A CA 1
ATOM 651 C C . LEU A 1 84 ? 3.438 -0.776 9.444 1.00 96.69 84 LEU A C 1
ATOM 653 O O . LEU A 1 84 ? 3.560 -1.055 8.252 1.00 96.69 84 LEU A O 1
ATOM 657 N N . VAL A 1 85 ? 4.398 -0.202 10.161 1.00 96.94 85 VAL A N 1
ATOM 658 C CA . VAL A 1 85 ? 5.650 0.310 9.594 1.00 96.94 85 VAL A CA 1
ATOM 659 C C . VAL A 1 85 ? 6.807 -0.561 10.078 1.00 96.94 85 VAL A C 1
ATOM 661 O O . VAL A 1 85 ? 7.014 -0.661 11.285 1.00 96.94 85 VAL A O 1
ATOM 664 N N . PRO A 1 86 ? 7.555 -1.236 9.193 1.00 95.00 86 PRO A N 1
ATOM 665 C CA . PRO A 1 86 ? 8.753 -1.962 9.598 1.00 95.00 86 PRO A CA 1
ATOM 666 C C . PRO A 1 86 ? 9.799 -1.031 10.223 1.00 95.00 86 PRO A C 1
ATOM 668 O O . PRO A 1 86 ? 10.124 0.007 9.643 1.00 95.00 86 PRO A O 1
ATOM 671 N N . GLU A 1 87 ? 10.364 -1.438 11.364 1.00 93.75 87 GLU A N 1
ATOM 672 C CA . GLU A 1 87 ? 11.460 -0.733 12.051 1.00 93.75 87 GLU A CA 1
ATOM 673 C C . GLU A 1 87 ? 12.781 -0.865 11.277 1.00 93.75 87 GLU A C 1
ATOM 675 O O . GLU A 1 87 ? 13.658 -1.670 11.599 1.00 93.75 87 GLU A O 1
ATOM 680 N N . TRP A 1 88 ? 12.896 -0.115 10.187 1.00 92.88 88 TRP A N 1
ATOM 681 C CA . TRP A 1 88 ? 14.099 0.003 9.366 1.00 92.88 88 TRP A CA 1
ATOM 682 C C . TRP A 1 88 ? 14.733 1.381 9.580 1.00 92.88 88 TRP A C 1
ATOM 684 O O . TRP A 1 88 ? 14.026 2.331 9.892 1.00 92.88 88 TRP A O 1
ATOM 694 N N . LEU A 1 89 ? 16.053 1.510 9.379 1.00 92.44 89 LEU A N 1
ATOM 695 C CA . LEU A 1 89 ? 16.797 2.759 9.645 1.00 92.44 89 LEU A CA 1
ATOM 696 C C . LEU A 1 89 ? 16.172 3.992 8.966 1.00 92.44 89 LEU A C 1
ATOM 698 O O . LEU A 1 89 ? 16.102 5.064 9.550 1.00 92.44 89 LEU A O 1
ATOM 702 N N . HIS A 1 90 ? 15.670 3.850 7.736 1.00 92.25 90 HIS A N 1
ATOM 703 C CA . HIS A 1 90 ? 15.039 4.963 7.012 1.00 92.25 90 HIS A CA 1
ATOM 704 C C . HIS A 1 90 ? 13.621 5.312 7.503 1.00 92.25 90 HIS A C 1
ATOM 706 O O . HIS A 1 90 ? 13.039 6.277 7.016 1.00 92.25 90 HIS A O 1
ATOM 712 N N . ASN A 1 91 ? 13.075 4.550 8.454 1.00 94.25 91 ASN A N 1
ATOM 713 C CA . ASN A 1 91 ? 11.768 4.774 9.066 1.00 94.25 91 ASN A CA 1
ATOM 714 C C . ASN A 1 91 ? 11.848 5.335 10.489 1.00 94.25 91 ASN A C 1
ATOM 716 O O . ASN A 1 91 ? 10.801 5.576 11.081 1.00 94.25 91 ASN A O 1
ATOM 720 N N . GLU A 1 92 ? 13.038 5.590 11.038 1.00 91.88 92 GLU A N 1
ATOM 721 C CA . GLU A 1 92 ? 13.203 6.081 12.419 1.00 91.88 92 GLU A CA 1
ATOM 722 C C . GLU A 1 92 ? 12.432 7.384 12.693 1.00 91.88 92 GLU A C 1
ATOM 724 O O . GLU A 1 92 ? 11.839 7.549 13.759 1.00 91.88 92 GLU A O 1
ATOM 729 N N . ASP A 1 93 ? 12.353 8.275 11.702 1.00 93.50 93 ASP A N 1
ATOM 730 C CA . ASP A 1 93 ? 11.636 9.551 11.810 1.00 93.50 93 ASP A CA 1
ATOM 731 C C . ASP A 1 93 ? 10.142 9.462 11.444 1.00 93.50 93 ASP A C 1
ATOM 733 O O . ASP A 1 93 ? 9.401 10.451 11.537 1.00 93.50 93 ASP A O 1
ATOM 737 N N . VAL A 1 94 ? 9.657 8.289 11.023 1.00 94.19 94 VAL A N 1
ATOM 738 C CA . VAL A 1 94 ? 8.250 8.099 10.665 1.00 94.19 94 VAL A CA 1
ATOM 739 C C . VAL A 1 94 ? 7.402 8.072 11.934 1.00 94.19 94 VAL A C 1
ATOM 741 O O . VAL A 1 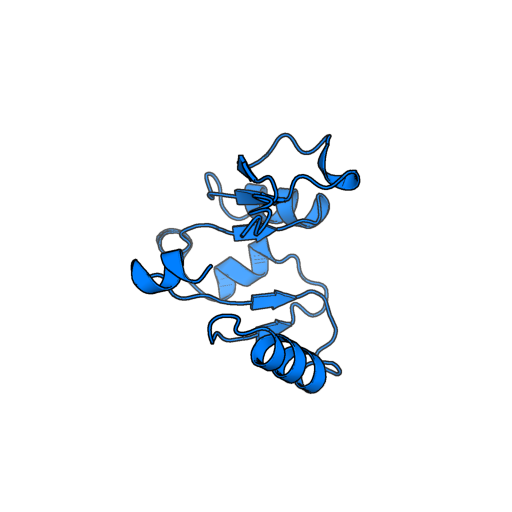94 ? 7.360 7.096 12.675 1.00 94.19 94 VAL A O 1
ATOM 744 N N . LYS A 1 95 ? 6.640 9.143 12.163 1.00 92.31 95 LYS A N 1
ATOM 745 C CA . LYS A 1 95 ? 5.740 9.262 13.328 1.00 92.31 95 LYS A CA 1
ATOM 746 C C . LYS A 1 95 ? 4.360 8.632 13.118 1.00 92.31 95 LYS A C 1
ATOM 748 O O . LYS A 1 95 ? 3.577 8.552 14.060 1.00 92.31 95 LYS A O 1
ATOM 753 N N . ARG A 1 96 ? 4.019 8.263 11.879 1.00 91.19 96 ARG A N 1
ATOM 754 C CA . ARG A 1 96 ? 2.695 7.739 11.511 1.00 91.19 96 ARG A CA 1
ATOM 755 C C . ARG A 1 96 ? 2.718 6.214 11.465 1.00 91.19 96 ARG A C 1
ATOM 757 O O . ARG A 1 96 ? 3.570 5.638 10.805 1.00 91.19 96 ARG A O 1
ATOM 764 N N . GLY A 1 97 ? 1.724 5.587 12.087 1.00 94.06 97 GLY A N 1
ATOM 765 C CA . GLY A 1 97 ? 1.577 4.132 12.109 1.00 94.06 97 GLY A CA 1
ATOM 766 C C . GLY A 1 97 ? 2.167 3.473 13.353 1.00 94.06 97 GLY A C 1
ATOM 767 O O . GLY A 1 97 ? 2.665 4.125 14.267 1.00 94.06 97 GLY A O 1
ATOM 768 N N . ILE A 1 98 ? 2.042 2.152 13.398 1.00 95.69 98 ILE A N 1
ATOM 769 C CA . ILE A 1 98 ? 2.530 1.287 14.465 1.00 95.69 98 ILE A CA 1
ATOM 770 C C . ILE A 1 98 ? 3.814 0.640 13.960 1.00 95.69 98 ILE A C 1
ATOM 772 O O . ILE A 1 98 ? 3.784 -0.120 12.989 1.00 95.69 98 ILE A O 1
ATOM 776 N N . HIS A 1 99 ? 4.924 0.934 14.628 1.00 94.81 99 HIS A N 1
ATOM 777 C CA . HIS A 1 99 ? 6.217 0.335 14.319 1.00 94.81 99 HIS A CA 1
ATOM 778 C C . HIS A 1 99 ? 6.230 -1.148 14.688 1.00 94.81 99 HIS A C 1
ATOM 780 O O . HIS A 1 99 ? 5.777 -1.537 15.767 1.00 94.81 99 HIS A O 1
ATOM 786 N N . ILE A 1 100 ? 6.681 -1.983 13.753 1.00 92.81 100 ILE A N 1
ATOM 787 C CA . ILE A 1 100 ? 6.778 -3.430 13.922 1.00 92.81 100 ILE A CA 1
ATOM 788 C C . ILE A 1 100 ? 8.232 -3.879 13.776 1.00 92.81 100 ILE A C 1
ATOM 790 O O . ILE A 1 100 ? 8.856 -3.744 12.720 1.00 92.81 100 ILE A O 1
ATOM 794 N N . SER A 1 101 ? 8.766 -4.454 14.850 1.00 87.06 101 SER A N 1
ATOM 795 C CA . SER A 1 101 ? 10.093 -5.055 14.858 1.00 87.06 101 SER A CA 1
ATOM 796 C C . SER A 1 101 ? 10.073 -6.426 14.182 1.00 87.06 101 SER A C 1
ATOM 798 O O . SER A 1 101 ? 9.057 -7.134 14.143 1.00 87.06 101 SER A O 1
ATOM 800 N N . ARG A 1 102 ? 11.223 -6.854 13.651 1.00 71.38 102 ARG A N 1
ATOM 801 C CA . ARG A 1 102 ? 11.400 -8.276 13.352 1.00 71.38 102 ARG A CA 1
ATOM 802 C C . ARG A 1 102 ? 11.436 -9.010 14.688 1.00 71.38 102 ARG A C 1
ATOM 804 O O . ARG A 1 102 ? 12.390 -8.854 15.443 1.00 71.38 102 ARG A O 1
ATOM 8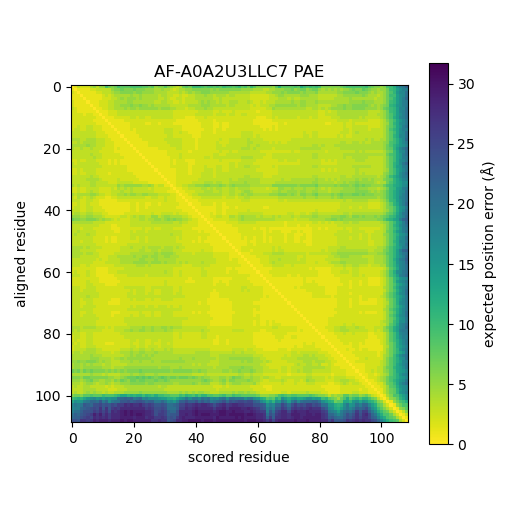11 N N . HIS A 1 103 ? 10.451 -9.861 14.960 1.00 56.78 103 HIS A N 1
ATOM 812 C CA . HIS A 1 103 ? 10.668 -10.921 15.934 1.00 56.78 103 HIS A CA 1
ATOM 813 C C . HIS A 1 103 ? 11.752 -11.839 15.367 1.00 56.78 103 HIS A C 1
ATOM 815 O O . HIS A 1 103 ? 11.495 -12.646 14.474 1.00 56.78 103 HIS A O 1
ATOM 821 N N . THR A 1 104 ? 12.976 -11.709 15.868 1.00 44.72 104 THR A N 1
ATOM 822 C CA . THR A 1 104 ? 13.969 -12.773 15.800 1.00 44.72 104 THR A CA 1
ATOM 823 C C . THR A 1 104 ? 13.425 -13.911 16.656 1.00 44.72 104 THR A C 1
ATOM 825 O O . THR A 1 104 ? 13.719 -14.014 17.844 1.00 44.72 104 THR A O 1
ATOM 828 N N . THR A 1 105 ? 12.616 -14.798 16.080 1.00 44.62 105 THR A N 1
ATOM 829 C CA . THR A 1 105 ? 12.634 -16.180 16.550 1.00 44.62 105 THR A CA 1
ATOM 830 C C . THR A 1 105 ? 14.010 -16.716 16.183 1.00 44.62 105 THR A C 1
ATOM 832 O O . THR A 1 105 ? 14.235 -17.255 15.104 1.00 44.62 105 THR A O 1
ATOM 835 N N . CYS A 1 106 ? 14.968 -16.480 17.078 1.00 38.84 106 CYS A N 1
ATOM 836 C CA . CYS A 1 106 ? 16.165 -17.288 17.160 1.00 38.84 106 CYS A CA 1
ATOM 837 C C . CYS A 1 106 ? 15.665 -18.722 17.359 1.00 38.84 106 CYS A C 1
ATOM 839 O O . CYS A 1 106 ? 15.141 -19.052 18.423 1.00 38.84 106 CYS A O 1
ATOM 841 N N . LEU A 1 107 ? 15.733 -19.547 16.313 1.00 42.06 107 LEU A N 1
ATOM 842 C CA . LEU A 1 107 ? 15.659 -20.994 16.467 1.00 42.06 107 LEU A CA 1
ATOM 843 C C . LEU A 1 107 ? 16.941 -21.412 17.187 1.00 42.06 107 LEU A C 1
ATOM 845 O O . LEU A 1 107 ? 17.932 -21.780 16.568 1.00 42.06 107 LEU A O 1
ATOM 849 N N . ALA A 1 108 ? 16.926 -21.274 18.508 1.00 41.81 108 ALA A N 1
ATOM 850 C CA . ALA A 1 108 ? 17.751 -22.074 19.383 1.00 41.81 108 ALA A CA 1
ATOM 851 C C . ALA A 1 108 ? 16.940 -23.333 19.699 1.00 41.81 108 ALA A C 1
ATOM 853 O O . ALA A 1 108 ? 16.041 -23.275 20.536 1.00 41.81 108 ALA A O 1
ATOM 854 N N . CYS A 1 109 ? 17.221 -24.414 18.972 1.00 37.22 109 CYS A N 1
ATOM 855 C CA . CYS A 1 109 ? 17.037 -25.818 19.349 1.00 37.22 109 CYS A CA 1
ATOM 856 C C . CYS A 1 109 ? 18.049 -26.626 18.535 1.00 37.22 109 CYS A C 1
ATOM 858 O O . CYS A 1 109 ? 17.962 -26.559 17.289 1.00 37.22 109 CYS A O 1
#

pLDDT: mean 90.92, std 12.98, range [37.22, 97.81]

Nearest PDB structures (foldseek):
  1a2o-assembly2_B  TM=4.697E-01  e=4.241E-01  Salmonella enterica subsp. enterica serovar Typhimurium
  7pup-assembly1_A  TM=5.232E-01  e=2.592E+00  Arabidopsis thaliana
  3kts-assembly7_G  TM=3.454E-01  e=2.964E+00  Listeria monocytogenes serotype 4b str. F2365

Secondary structure (DSSP, 8-state):
-HHHHHTT----EEE-S-GGGHHHHHHHHHHTTPPP--EEE-TTS-HHHHHHHHS-GGG---EE---HHHHHHHHHHSTT--EEEE--GGGTT--SSEEE---------

InterPro domains:
  IPR023214 HAD superfamily [G3DSA:3.40.50.1000] (1-85)
  IPR036412 HAD-like superfamily [SSF56784] (1-81)

Foldseek 3Di:
DVVCVVVVDADEAEECDDPVCVVVVVVVCVVVPHDDHHYHHCPPDQVLVVVCVVDPLVSQQADEDADLVSLVSNCVSRPPHAYEYEPDPVCPPPPGHHYDYPPPPPPPD

Sequence (109 aa):
MKRLVDQGYSLVYLTARPESVREVTLEWLRAHDLPVGPVIHTNGRLKGEMALDLVHADWIAGAIEDSPHEIAGYAEAIPGIRLLVPEWLHNEDVKRGIHISRHTTCLAC

Organism: NCBI:txid2043169